Protein AF-A0AAW0J4Q7-F1 (afdb_monomer_lite)

Secondary structure (DSSP, 8-state):
--HHHHHHHHHHHHHHHHHHHHHHHHHHHHHHHHHHHHHHHHHHHHHHHHHHHHHHGGGS-HHHHHHHHHHHHHHHHHHHHHHHHHHHHHHHHHHHHHHHHHHHHHHHHHHHHHHHHHTT-

Organism: Quercus suber (NCBI:txid58331)

pLDDT: mean 78.7, std 5.75, range [57.31, 88.06]

Foldseek 3Di:
DDLVVVLVVLVVVLVVLVVVLVVLVVVLVVLVVVLVVLCVVLVVVLVVLVCCLVPVCPVPDPVVSVVSVVVSVVSVVVSVVVSVVSVVVSVVSVVVSVVSVVVSVVSVVVSVVSVVVVVVD

Radius of gyration: 26.44 Å; chains: 1; bounding box: 61×24×71 Å

Sequence (121 aa):
MDIGKELERLVKQKEEPSAVIEKIDTRLNNLQSSAFALANYYFVFQGVILTIICNGAKNLKPSDRWFLFTISILAVLLNLFALIKTGIKYIETKGTREIFWFRSSKVYGKIFMLVATRTRK

Structure (mmCIF, N/CA/C/O backbone):
data_AF-A0AAW0J4Q7-F1
#
_entry.id   AF-A0AAW0J4Q7-F1
#
loop_
_atom_site.group_PDB
_atom_site.id
_atom_site.type_symbol
_atom_site.label_atom_id
_atom_site.label_alt_id
_atom_site.label_comp_id
_atom_site.label_asym_id
_atom_site.label_entity_id
_atom_site.label_seq_id
_atom_site.pdbx_PDB_ins_code
_atom_site.Cartn_x
_atom_site.Cartn_y
_atom_site.Cartn_z
_atom_site.occupancy
_atom_site.B_iso_or_equiv
_atom_site.auth_seq_id
_atom_site.auth_comp_id
_atom_site.auth_asym_id
_atom_site.auth_atom_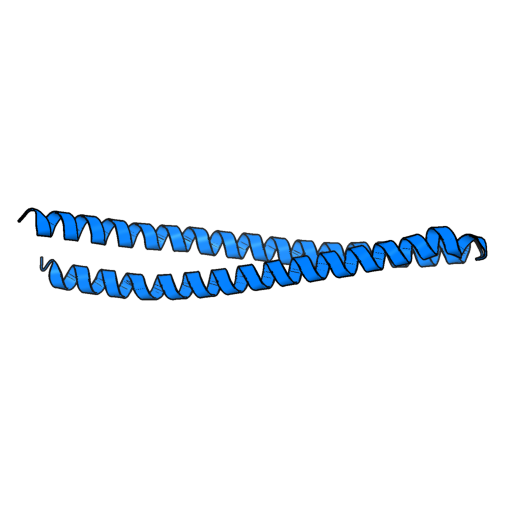id
_atom_site.pdbx_PDB_model_num
ATOM 1 N N . MET A 1 1 ? -35.370 0.235 34.006 1.00 60.81 1 MET A N 1
ATOM 2 C CA . MET A 1 1 ? -34.633 0.177 32.726 1.00 60.81 1 MET A CA 1
ATOM 3 C C . MET A 1 1 ? -34.570 -1.280 32.299 1.00 60.81 1 MET A C 1
ATOM 5 O O . MET A 1 1 ? -34.053 -2.086 33.063 1.00 60.81 1 MET A O 1
ATOM 9 N N . ASP A 1 2 ? -35.180 -1.627 31.166 1.00 84.00 2 ASP A N 1
ATOM 10 C CA . ASP A 1 2 ? -35.259 -3.015 30.695 1.00 84.00 2 ASP A CA 1
ATOM 11 C C . ASP A 1 2 ? -33.939 -3.414 30.019 1.00 84.00 2 ASP A C 1
ATOM 13 O O . ASP A 1 2 ? -33.617 -2.949 28.926 1.00 84.00 2 ASP A O 1
ATOM 17 N N . ILE A 1 3 ? -33.142 -4.225 30.716 1.00 80.69 3 ILE A N 1
ATOM 18 C CA . ILE A 1 3 ? -31.805 -4.651 30.270 1.00 80.69 3 ILE A CA 1
ATOM 19 C C . ILE A 1 3 ? -31.897 -5.468 28.967 1.00 80.69 3 ILE A C 1
ATOM 21 O O . ILE A 1 3 ? -30.974 -5.421 28.157 1.00 80.69 3 ILE A O 1
ATOM 25 N N . GLY A 1 4 ? -33.008 -6.179 28.740 1.00 81.94 4 GLY A N 1
ATOM 26 C CA . GLY A 1 4 ? -33.241 -6.974 27.532 1.00 81.94 4 GLY A CA 1
ATOM 27 C C . GLY A 1 4 ? -33.396 -6.109 26.282 1.00 81.94 4 GLY A C 1
ATOM 28 O O . GLY A 1 4 ? -32.667 -6.306 25.312 1.00 81.94 4 GLY A O 1
ATOM 29 N N . LYS A 1 5 ? -34.269 -5.096 26.334 1.00 85.62 5 LYS A N 1
ATOM 30 C CA . LYS A 1 5 ? -34.478 -4.144 25.229 1.00 85.62 5 LYS A CA 1
ATOM 31 C C . LYS A 1 5 ? -33.217 -3.352 24.884 1.00 85.62 5 LYS A C 1
ATOM 33 O O . LYS A 1 5 ? -32.978 -3.059 23.715 1.00 85.62 5 LYS A O 1
ATOM 38 N N . GLU A 1 6 ? -32.407 -2.996 25.880 1.00 85.12 6 GLU A N 1
ATOM 39 C CA . GLU A 1 6 ? -31.157 -2.267 25.639 1.00 85.12 6 GLU A CA 1
ATOM 40 C C . GLU A 1 6 ? -30.079 -3.163 25.009 1.00 85.12 6 GLU A C 1
ATOM 42 O O . GLU A 1 6 ? -29.362 -2.733 24.106 1.00 85.12 6 GLU A O 1
ATOM 47 N N . LEU A 1 7 ? -30.010 -4.436 25.410 1.00 84.75 7 LEU A N 1
ATOM 48 C CA . LEU A 1 7 ? -29.113 -5.419 24.803 1.00 84.75 7 LEU A CA 1
ATOM 49 C C . LEU A 1 7 ? -29.468 -5.679 23.330 1.00 84.75 7 LEU A C 1
ATOM 51 O O . LEU A 1 7 ? -28.577 -5.696 22.484 1.00 84.75 7 LEU A O 1
ATOM 55 N N . GLU A 1 8 ? -30.757 -5.815 23.012 1.00 85.19 8 GLU A N 1
ATOM 56 C CA . GLU A 1 8 ? -31.243 -6.034 21.644 1.00 85.19 8 GLU A CA 1
ATOM 57 C C . GLU A 1 8 ? -30.890 -4.860 20.713 1.00 85.19 8 GLU A C 1
ATOM 59 O O . GLU A 1 8 ? -30.397 -5.060 19.601 1.00 85.19 8 GLU A O 1
ATOM 64 N N . ARG A 1 9 ? -31.032 -3.617 21.198 1.00 85.56 9 ARG A N 1
ATOM 65 C CA . ARG A 1 9 ? -30.607 -2.412 20.465 1.00 85.56 9 ARG A CA 1
ATOM 66 C C . ARG A 1 9 ? -29.107 -2.389 20.194 1.00 85.56 9 ARG A C 1
ATOM 68 O O . ARG A 1 9 ? -28.702 -2.059 19.083 1.00 85.56 9 ARG A O 1
ATOM 75 N N . LEU A 1 10 ? -28.283 -2.730 21.187 1.00 83.00 10 LEU A N 1
ATOM 76 C CA . LEU A 1 10 ? -26.824 -2.723 21.048 1.00 83.00 10 LEU A CA 1
ATOM 77 C C . LEU A 1 10 ? -26.319 -3.839 20.123 1.00 83.00 10 LEU A C 1
ATOM 79 O O . LEU A 1 10 ? -25.361 -3.621 19.386 1.00 83.00 10 LEU A O 1
ATOM 83 N N . VAL A 1 11 ? -26.969 -5.008 20.121 1.00 81.88 11 VAL A N 1
ATOM 84 C CA . VAL A 1 11 ? -26.672 -6.101 19.177 1.00 81.88 11 VAL A CA 1
ATOM 85 C C . VAL A 1 11 ? -26.993 -5.675 17.745 1.00 81.88 11 VAL A C 1
ATOM 87 O O . VAL A 1 11 ? -26.157 -5.842 16.861 1.00 81.88 11 VAL A O 1
ATOM 90 N N . LYS A 1 12 ? -28.139 -5.024 17.526 1.00 82.88 12 LYS A N 1
ATOM 91 C CA . LYS A 1 12 ? -28.502 -4.481 16.210 1.00 82.88 12 LYS A CA 1
ATOM 92 C C . LYS A 1 12 ? -27.536 -3.377 15.758 1.00 82.88 12 LYS A C 1
ATOM 94 O O . LYS A 1 12 ? -27.084 -3.361 14.619 1.00 82.88 12 LYS A O 1
ATOM 99 N N . GLN A 1 13 ? -27.129 -2.511 16.688 1.00 79.94 13 GLN A N 1
ATOM 100 C CA . GLN A 1 13 ? -26.130 -1.461 16.459 1.00 79.94 13 GLN A CA 1
ATOM 101 C C . GLN A 1 13 ? -24.708 -2.009 16.229 1.00 79.94 13 GLN A C 1
ATOM 103 O O . GLN A 1 13 ? -23.844 -1.268 15.772 1.00 79.94 13 GLN A O 1
ATOM 108 N N . LYS A 1 14 ? -24.436 -3.279 16.554 1.00 77.19 14 LYS A N 1
ATOM 109 C CA . LYS A 1 14 ? -23.148 -3.959 16.330 1.00 77.19 14 LYS A CA 1
ATOM 110 C C . LYS A 1 14 ? -23.062 -4.590 14.931 1.00 77.19 14 LYS A C 1
ATOM 112 O O . LYS A 1 14 ? -21.973 -4.627 14.363 1.00 77.19 14 LYS A O 1
ATOM 117 N N . GLU A 1 15 ? -24.171 -5.056 14.361 1.00 75.44 15 GLU A N 1
ATOM 118 C CA . GLU A 1 15 ? -24.180 -5.698 13.033 1.00 75.44 15 GLU A CA 1
ATOM 119 C C . GLU A 1 15 ? -23.924 -4.717 11.881 1.00 75.44 15 GLU A C 1
ATOM 121 O O . GLU A 1 15 ? -23.149 -5.015 10.968 1.00 75.44 15 GLU A O 1
ATOM 126 N N . GLU A 1 16 ? -24.512 -3.520 11.949 1.00 73.69 16 GLU A N 1
ATOM 127 C CA . GLU A 1 16 ? -24.276 -2.452 10.969 1.00 73.69 16 GLU A CA 1
ATOM 128 C C . GLU A 1 16 ? -22.781 -2.121 10.819 1.00 73.69 16 GLU A C 1
ATOM 130 O O . GLU A 1 16 ? -22.274 -2.103 9.693 1.00 73.69 16 GLU A O 1
ATOM 135 N N . PRO A 1 17 ? -22.024 -1.911 11.914 1.00 70.94 17 PRO A N 1
ATOM 136 C CA . PRO A 1 17 ? -20.616 -1.639 11.797 1.00 70.94 17 PRO A CA 1
ATOM 137 C C . PRO A 1 17 ? -19.758 -2.847 11.392 1.00 70.94 17 PRO A C 1
ATOM 139 O O . PRO A 1 17 ? -18.817 -2.681 10.612 1.00 70.94 17 PRO A O 1
ATOM 142 N N . SER A 1 18 ? -20.058 -4.074 11.819 1.00 74.50 18 SER A N 1
ATOM 143 C CA . SER A 1 18 ? -19.241 -5.219 11.383 1.00 74.50 18 SER A CA 1
ATOM 144 C C . SER A 1 18 ? -19.231 -5.387 9.859 1.00 74.50 18 SER A C 1
ATOM 146 O O . SER A 1 18 ? -18.165 -5.578 9.276 1.00 74.50 18 SER A O 1
ATOM 148 N N . ALA A 1 19 ? -20.382 -5.202 9.205 1.00 79.19 19 ALA A N 1
ATOM 149 C CA . ALA A 1 19 ? -20.492 -5.303 7.749 1.00 79.19 19 ALA A CA 1
ATOM 150 C C . ALA A 1 19 ? -19.744 -4.175 7.009 1.00 79.19 19 ALA A C 1
ATOM 152 O O . ALA A 1 19 ? -19.234 -4.362 5.902 1.00 79.19 19 ALA A O 1
ATOM 153 N N . VAL A 1 20 ? -19.662 -2.984 7.608 1.00 77.69 20 VAL A N 1
ATOM 154 C CA . VAL A 1 20 ? -18.914 -1.851 7.041 1.00 77.69 20 VAL A CA 1
ATOM 155 C C . VAL A 1 20 ? -17.405 -2.080 7.152 1.00 77.69 20 VAL A C 1
ATOM 157 O O . VAL A 1 20 ? -16.691 -1.820 6.184 1.00 77.69 20 VAL A O 1
ATOM 160 N N . ILE A 1 21 ? -16.918 -2.612 8.279 1.00 76.69 21 ILE A N 1
ATOM 161 C CA . ILE A 1 21 ? -15.493 -2.943 8.463 1.00 76.69 21 ILE A CA 1
ATOM 162 C C . ILE A 1 21 ? -15.054 -3.998 7.449 1.00 76.69 21 ILE A C 1
ATOM 164 O O . ILE A 1 21 ? -14.029 -3.817 6.800 1.00 76.69 21 ILE A O 1
ATOM 168 N N . GLU A 1 22 ? -15.847 -5.052 7.257 1.00 81.69 22 GLU A N 1
ATOM 169 C CA . GLU A 1 22 ? -15.546 -6.121 6.299 1.00 81.69 22 GLU A CA 1
ATOM 170 C C . GLU A 1 22 ? -15.449 -5.598 4.854 1.00 81.69 22 GLU A C 1
ATOM 172 O O . GLU A 1 22 ? -14.519 -5.931 4.111 1.00 81.69 22 GLU A O 1
ATOM 177 N N . LYS A 1 23 ? -16.355 -4.691 4.461 1.00 79.94 23 LYS A N 1
ATOM 178 C CA . LYS A 1 23 ? -16.286 -4.008 3.158 1.00 79.94 23 LYS A CA 1
ATOM 179 C C . LYS A 1 23 ? -15.048 -3.121 3.028 1.00 79.94 23 LYS A C 1
ATOM 181 O O . LYS A 1 23 ? -14.467 -3.053 1.944 1.00 79.94 23 LYS A O 1
ATOM 186 N N . ILE A 1 24 ? -14.654 -2.425 4.096 1.00 76.25 24 ILE A N 1
ATOM 187 C CA . ILE A 1 24 ? -13.448 -1.587 4.108 1.00 76.25 24 ILE A CA 1
ATOM 188 C C . ILE A 1 24 ? -12.188 -2.457 4.008 1.00 76.25 24 ILE A C 1
ATOM 190 O O . ILE A 1 24 ? -11.319 -2.137 3.202 1.00 76.25 24 ILE A O 1
ATOM 194 N N . ASP A 1 25 ? -12.115 -3.577 4.731 1.00 78.75 25 ASP A N 1
ATOM 195 C CA . ASP A 1 25 ? -10.983 -4.514 4.675 1.00 78.75 25 ASP A CA 1
ATOM 196 C C . ASP A 1 25 ? -10.851 -5.171 3.301 1.00 78.75 25 ASP A C 1
ATOM 198 O O . ASP A 1 25 ? -9.757 -5.221 2.739 1.00 78.75 25 ASP A O 1
ATOM 202 N N . THR A 1 26 ? -11.968 -5.572 2.691 1.00 85.06 26 THR A N 1
ATOM 203 C CA . THR A 1 26 ? -11.971 -6.094 1.316 1.00 85.06 26 THR A CA 1
ATOM 204 C C . THR A 1 26 ? -11.445 -5.050 0.326 1.00 85.06 26 THR A C 1
ATOM 206 O O . THR A 1 26 ? -10.624 -5.354 -0.540 1.00 85.06 26 THR A O 1
ATOM 209 N N . ARG A 1 27 ? -11.874 -3.787 0.464 1.00 78.81 27 ARG A N 1
ATOM 210 C CA . ARG A 1 27 ? -11.383 -2.684 -0.375 1.00 78.81 27 ARG A CA 1
ATOM 211 C C . ARG A 1 27 ? -9.900 -2.408 -0.143 1.00 78.81 27 ARG A C 1
ATOM 213 O O . ARG A 1 27 ? -9.184 -2.219 -1.120 1.00 78.81 27 ARG A O 1
ATOM 220 N N . LEU A 1 28 ? -9.438 -2.406 1.106 1.00 79.38 28 LEU A N 1
ATOM 221 C CA . LEU A 1 28 ? -8.028 -2.209 1.451 1.00 79.38 28 LEU A CA 1
ATOM 222 C C . LEU A 1 28 ? -7.151 -3.317 0.870 1.00 79.38 28 LEU A C 1
ATOM 224 O O . LEU A 1 28 ? -6.156 -3.000 0.226 1.00 79.38 28 LEU A O 1
ATOM 228 N N . ASN A 1 29 ? -7.552 -4.582 1.013 1.00 81.56 29 ASN A N 1
ATOM 229 C CA . ASN A 1 29 ? -6.831 -5.718 0.438 1.00 81.56 29 ASN A CA 1
ATOM 230 C C . ASN A 1 29 ? -6.773 -5.641 -1.090 1.00 81.56 29 ASN A C 1
ATOM 232 O O . ASN A 1 29 ? -5.709 -5.841 -1.673 1.00 81.56 29 ASN A O 1
ATOM 236 N N . ASN A 1 30 ? -7.878 -5.282 -1.747 1.00 81.81 30 ASN A N 1
ATOM 237 C CA . ASN A 1 30 ? -7.898 -5.116 -3.200 1.00 81.81 30 ASN A CA 1
ATOM 238 C C . ASN A 1 30 ? -7.013 -3.952 -3.659 1.00 81.81 30 ASN A C 1
ATOM 240 O O . ASN A 1 30 ? -6.281 -4.093 -4.639 1.00 81.81 30 ASN A O 1
ATOM 244 N N . LEU A 1 31 ? -7.043 -2.815 -2.953 1.00 77.38 31 LEU 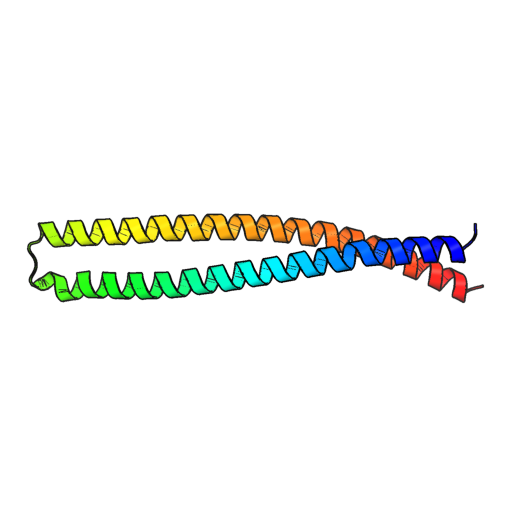A N 1
ATOM 245 C CA . LEU A 1 31 ? -6.171 -1.674 -3.242 1.00 77.38 31 LEU A CA 1
ATOM 246 C C . LEU A 1 31 ? -4.700 -2.034 -3.029 1.00 77.38 31 LEU A C 1
ATOM 248 O O . LEU A 1 31 ? -3.870 -1.684 -3.859 1.00 77.38 31 LEU A O 1
ATOM 252 N N . GLN A 1 32 ? -4.384 -2.747 -1.950 1.00 77.81 32 GLN A N 1
ATOM 253 C CA . GLN A 1 32 ? -3.028 -3.172 -1.629 1.00 77.81 32 GLN A CA 1
ATOM 254 C C . GLN A 1 32 ? -2.501 -4.178 -2.658 1.00 77.81 32 GLN A C 1
ATOM 256 O O . GLN A 1 32 ? -1.407 -3.994 -3.183 1.00 77.81 32 GLN A O 1
ATOM 261 N N . SER A 1 33 ? -3.289 -5.199 -3.000 1.00 78.94 33 SER A N 1
ATOM 262 C CA . SER A 1 33 ? -2.942 -6.182 -4.031 1.00 78.94 33 SER A CA 1
ATOM 263 C C . SER A 1 33 ? -2.752 -5.518 -5.396 1.00 78.94 33 SER A C 1
ATOM 265 O O . SER A 1 33 ? -1.738 -5.745 -6.055 1.00 78.94 33 SER A O 1
ATOM 267 N N . SER A 1 34 ? -3.662 -4.616 -5.779 1.00 76.50 34 SER A N 1
ATOM 268 C CA . SER A 1 34 ? -3.548 -3.8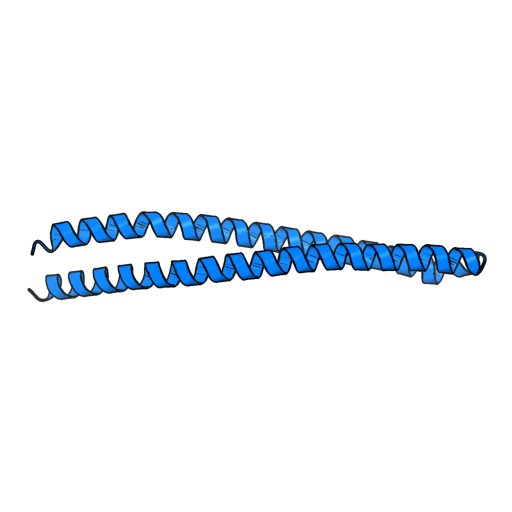55 -7.028 1.00 76.50 34 SER A CA 1
ATOM 269 C C . SER A 1 34 ? -2.312 -2.959 -7.029 1.00 76.50 34 SER A C 1
ATOM 271 O O . SER A 1 34 ? -1.595 -2.920 -8.021 1.00 76.50 34 SER A O 1
ATOM 273 N N . ALA A 1 35 ? -2.018 -2.276 -5.919 1.00 75.56 35 ALA A N 1
ATOM 274 C CA . ALA A 1 35 ? -0.832 -1.436 -5.785 1.00 75.56 35 ALA A CA 1
ATOM 275 C C . ALA A 1 35 ? 0.463 -2.252 -5.873 1.00 75.56 35 ALA A C 1
ATOM 277 O O . ALA A 1 35 ? 1.396 -1.829 -6.549 1.00 75.56 35 ALA A O 1
ATOM 278 N N . PHE A 1 36 ? 0.518 -3.429 -5.242 1.00 76.38 36 PHE A N 1
ATOM 279 C CA . PHE A 1 36 ? 1.671 -4.326 -5.329 1.00 76.38 36 PHE A CA 1
ATOM 280 C C . PHE A 1 36 ? 1.851 -4.907 -6.729 1.00 76.38 36 PHE A C 1
ATOM 282 O O . PHE A 1 36 ? 2.974 -4.952 -7.222 1.00 76.38 36 PHE A O 1
ATOM 289 N N . ALA A 1 37 ? 0.767 -5.311 -7.393 1.00 78.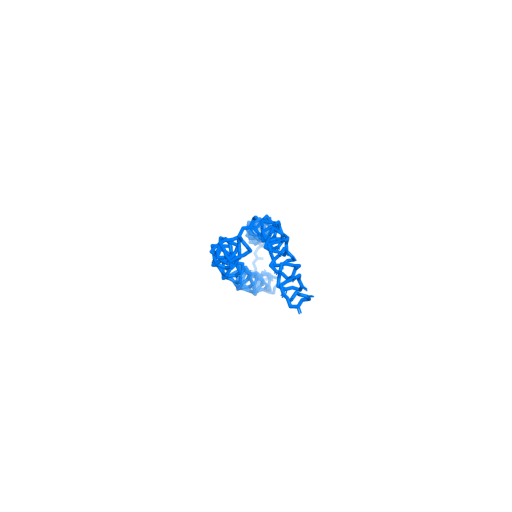62 37 ALA A N 1
ATOM 290 C CA . ALA A 1 37 ? 0.821 -5.777 -8.774 1.00 78.62 37 ALA A CA 1
ATOM 291 C C . ALA A 1 37 ? 1.321 -4.667 -9.710 1.00 78.62 37 ALA A C 1
ATOM 293 O O . ALA A 1 37 ? 2.215 -4.899 -10.521 1.00 78.62 37 ALA A O 1
ATOM 294 N N . LEU A 1 38 ? 0.800 -3.448 -9.541 1.00 74.06 38 LEU A N 1
ATOM 295 C CA . LEU A 1 38 ? 1.202 -2.272 -10.306 1.00 74.06 38 LEU A CA 1
ATOM 296 C C . LEU A 1 38 ? 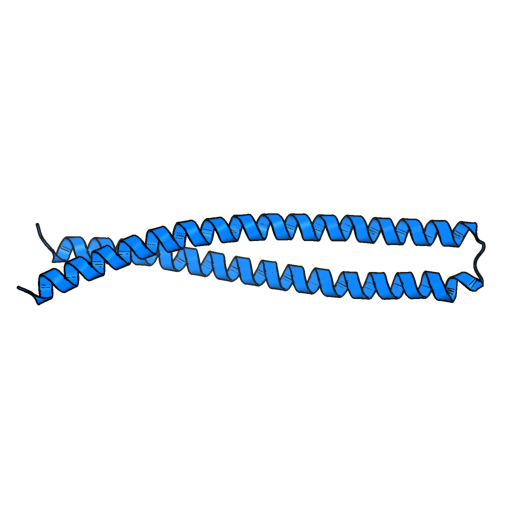2.682 -1.940 -10.074 1.00 74.06 38 LEU A C 1
ATOM 298 O O . LEU A 1 38 ? 3.431 -1.754 -11.030 1.00 74.06 38 LEU A O 1
ATOM 302 N N . ALA A 1 39 ? 3.120 -1.928 -8.813 1.00 75.12 39 ALA A N 1
ATOM 303 C CA . ALA A 1 39 ? 4.508 -1.682 -8.445 1.00 75.12 39 ALA A CA 1
ATOM 304 C C . ALA A 1 39 ? 5.444 -2.743 -9.036 1.00 75.12 39 ALA A C 1
ATOM 306 O O . ALA A 1 39 ? 6.439 -2.387 -9.658 1.00 75.12 39 ALA A O 1
ATOM 307 N N . ASN A 1 40 ? 5.106 -4.027 -8.906 1.00 76.75 40 ASN A N 1
ATOM 308 C CA . ASN A 1 40 ? 5.924 -5.120 -9.428 1.00 76.75 40 ASN A CA 1
ATOM 309 C C . ASN A 1 40 ? 6.014 -5.083 -10.955 1.00 76.75 40 ASN A C 1
ATOM 311 O O . ASN A 1 40 ? 7.110 -5.181 -11.503 1.00 76.75 40 ASN A O 1
ATOM 315 N N . TYR A 1 41 ? 4.887 -4.897 -11.647 1.00 73.50 41 TYR A N 1
ATOM 316 C CA . TYR A 1 41 ? 4.867 -4.844 -13.107 1.00 73.50 41 TYR A CA 1
ATOM 317 C C . TYR A 1 41 ? 5.687 -3.654 -13.612 1.00 73.50 41 TYR A C 1
ATOM 319 O O . TYR A 1 41 ? 6.595 -3.828 -14.422 1.00 73.50 41 TYR A O 1
ATOM 327 N N . TYR A 1 42 ? 5.458 -2.450 -13.081 1.00 74.94 42 TYR A N 1
ATOM 328 C CA . TYR A 1 42 ? 6.205 -1.280 -13.536 1.00 74.94 42 TYR A CA 1
ATOM 329 C C . TYR A 1 42 ? 7.673 -1.302 -13.139 1.00 74.94 42 TYR A C 1
ATOM 331 O O . TYR A 1 42 ? 8.492 -0.868 -13.942 1.00 74.94 42 TYR A O 1
ATOM 339 N N . PHE A 1 43 ? 8.027 -1.823 -11.963 1.00 76.94 43 PHE A N 1
ATOM 340 C CA . PHE A 1 43 ? 9.423 -1.954 -11.549 1.00 76.94 43 PHE A CA 1
ATOM 341 C C . PHE A 1 43 ? 10.195 -2.889 -12.486 1.00 76.94 43 PHE A C 1
ATOM 343 O O . PHE A 1 43 ? 11.278 -2.538 -12.953 1.00 76.94 43 PHE A O 1
ATOM 350 N N . VAL A 1 44 ? 9.607 -4.039 -12.833 1.00 78.12 44 VAL A N 1
ATOM 351 C CA . VAL A 1 44 ? 10.211 -4.992 -13.773 1.00 78.12 44 VAL A CA 1
ATOM 352 C C . VAL A 1 44 ? 10.316 -4.384 -15.173 1.00 78.12 44 VAL A C 1
ATOM 354 O O . VAL A 1 44 ? 11.396 -4.403 -15.761 1.00 78.12 44 VAL A O 1
ATOM 357 N N . PHE A 1 45 ? 9.242 -3.785 -15.698 1.00 77.94 45 PHE A N 1
ATOM 358 C CA . PHE A 1 45 ? 9.258 -3.184 -17.037 1.00 77.94 45 PHE A CA 1
ATOM 359 C C . PHE A 1 45 ? 10.236 -2.011 -17.147 1.00 77.94 45 PHE A C 1
ATOM 361 O O . PHE A 1 45 ? 10.989 -1.934 -18.116 1.00 77.94 45 PHE A O 1
ATOM 368 N N . GLN A 1 46 ? 10.285 -1.128 -16.147 1.00 78.81 46 GLN A N 1
ATOM 369 C CA . GLN A 1 46 ? 11.261 -0.037 -16.105 1.00 78.81 46 GLN A CA 1
ATOM 370 C C . GLN A 1 46 ? 12.695 -0.551 -15.991 1.00 78.81 46 GLN A C 1
ATOM 372 O O . GLN A 1 46 ? 13.568 -0.048 -16.690 1.00 78.81 46 GLN A O 1
ATOM 377 N N . GLY A 1 47 ? 12.942 -1.582 -15.179 1.00 78.44 47 GLY A N 1
ATOM 378 C CA . GLY A 1 47 ? 14.260 -2.208 -15.060 1.00 78.44 47 GLY A CA 1
ATOM 379 C C . GLY A 1 47 ? 14.747 -2.825 -16.374 1.00 78.44 47 GLY A C 1
ATOM 380 O O . GLY A 1 47 ? 15.907 -2.645 -16.753 1.00 78.44 47 GLY A O 1
ATOM 381 N N . VAL A 1 48 ? 13.860 -3.501 -17.109 1.00 79.31 48 VAL A N 1
ATOM 382 C CA . VAL A 1 48 ? 14.168 -4.078 -18.427 1.00 79.31 48 VAL A CA 1
ATOM 383 C C . VAL A 1 48 ? 14.447 -2.982 -19.456 1.00 79.31 48 VAL A C 1
ATOM 385 O O . VAL A 1 48 ? 15.474 -3.037 -20.129 1.00 79.31 48 VAL A O 1
ATOM 388 N N . ILE A 1 49 ? 13.594 -1.957 -19.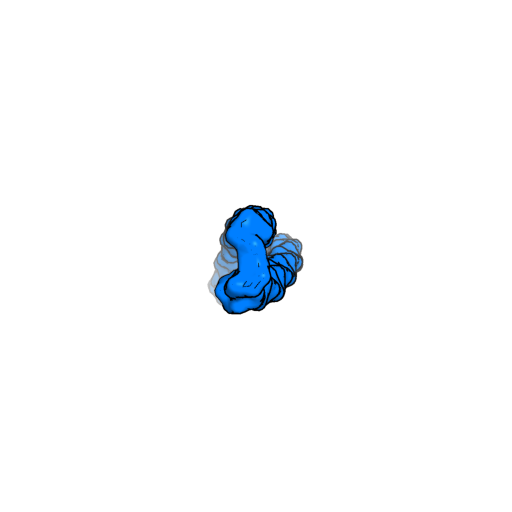544 1.00 78.12 49 ILE A N 1
ATOM 389 C CA . ILE A 1 49 ? 13.788 -0.826 -20.466 1.00 78.12 49 ILE A CA 1
ATOM 390 C C . ILE A 1 49 ? 15.105 -0.107 -20.157 1.00 78.12 49 ILE A C 1
ATOM 392 O O . ILE A 1 49 ? 15.901 0.126 -21.063 1.00 78.12 49 ILE A O 1
ATOM 396 N N . LEU A 1 50 ? 15.386 0.169 -18.883 1.00 78.06 50 LEU A N 1
ATOM 397 C CA . LEU A 1 50 ? 16.631 0.798 -18.453 1.00 78.06 50 LEU A CA 1
ATOM 398 C C . LEU A 1 50 ? 17.850 -0.062 -18.800 1.00 78.06 50 LEU A C 1
ATOM 400 O O . LEU A 1 50 ? 18.853 0.462 -19.273 1.00 78.06 50 LEU A O 1
ATOM 404 N N . THR A 1 51 ? 17.763 -1.382 -18.626 1.00 77.06 51 THR A N 1
ATOM 405 C CA . THR A 1 51 ? 18.843 -2.313 -18.988 1.00 77.06 51 THR A CA 1
ATOM 406 C C . THR A 1 51 ? 19.082 -2.327 -20.496 1.00 77.06 51 THR A C 1
ATOM 408 O O . THR A 1 51 ? 20.232 -2.313 -20.934 1.00 77.06 51 THR A O 1
ATOM 411 N N . ILE A 1 52 ? 18.018 -2.301 -21.303 1.00 77.56 52 ILE A N 1
ATOM 412 C CA . ILE A 1 52 ? 18.105 -2.209 -22.766 1.00 77.56 52 ILE A CA 1
ATOM 413 C C . ILE A 1 52 ? 18.712 -0.866 -23.183 1.00 77.56 52 ILE A C 1
ATOM 415 O O . ILE A 1 52 ? 19.574 -0.840 -24.059 1.00 77.56 52 ILE A O 1
ATOM 419 N N . ILE A 1 53 ? 18.339 0.241 -22.537 1.00 74.19 53 ILE A N 1
ATOM 420 C CA . ILE A 1 53 ? 18.947 1.553 -22.791 1.00 74.19 53 ILE A CA 1
ATOM 421 C C . ILE A 1 53 ? 20.430 1.532 -22.388 1.00 74.19 53 ILE A C 1
ATOM 423 O O . ILE A 1 53 ? 21.279 1.932 -23.171 1.00 74.19 53 ILE A O 1
ATOM 427 N N . CYS A 1 54 ? 20.795 1.009 -21.221 1.00 71.56 54 CYS A N 1
ATOM 428 C CA . CYS A 1 54 ? 22.189 0.983 -20.770 1.00 71.56 54 CYS A CA 1
ATOM 429 C C . CYS A 1 54 ? 23.086 0.054 -21.613 1.00 71.56 54 CYS A C 1
ATOM 431 O O . CYS A 1 54 ? 24.229 0.410 -21.913 1.00 71.56 54 CYS A O 1
ATOM 433 N N . ASN A 1 55 ? 22.589 -1.121 -22.018 1.00 72.62 55 ASN A N 1
ATOM 434 C CA . ASN A 1 55 ? 23.377 -2.123 -22.748 1.00 72.62 55 ASN A CA 1
ATOM 435 C C . ASN A 1 55 ? 23.246 -2.017 -24.271 1.00 72.62 55 ASN A C 1
ATOM 437 O O . ASN A 1 55 ? 24.251 -2.081 -24.978 1.00 72.62 55 ASN A O 1
ATOM 441 N N . GLY A 1 56 ? 22.027 -1.848 -24.783 1.00 66.19 56 GLY A N 1
ATOM 442 C CA . GLY A 1 56 ? 21.723 -1.792 -26.214 1.00 66.19 56 GLY A CA 1
ATOM 443 C C . GLY A 1 56 ? 22.040 -0.442 -26.845 1.00 66.19 56 GLY A C 1
ATOM 444 O O . GLY A 1 56 ? 22.390 -0.377 -28.025 1.00 66.19 56 GLY A O 1
ATOM 445 N N . ALA A 1 57 ? 22.025 0.642 -26.065 1.00 61.09 57 ALA A N 1
ATOM 446 C CA . ALA A 1 57 ? 22.306 1.945 -26.634 1.00 61.09 57 ALA A CA 1
ATOM 447 C C . ALA A 1 57 ? 23.757 2.116 -27.073 1.00 61.09 57 ALA A C 1
ATOM 449 O O . ALA A 1 57 ? 24.000 3.037 -27.835 1.00 61.09 57 ALA A O 1
ATOM 450 N N . LYS A 1 58 ? 24.698 1.228 -26.711 1.00 63.19 58 LYS A N 1
ATOM 451 C CA . LYS A 1 58 ? 26.108 1.278 -27.151 1.00 63.19 58 LYS A CA 1
ATOM 452 C C . LYS A 1 58 ? 26.291 1.483 -28.668 1.00 63.19 58 LYS A C 1
ATOM 454 O O . LYS A 1 58 ? 27.264 2.128 -29.047 1.00 63.19 58 LYS A O 1
ATOM 459 N N . ASN A 1 59 ? 25.322 1.060 -29.488 1.00 65.81 59 ASN A N 1
ATOM 460 C CA . ASN A 1 59 ? 25.298 1.236 -30.949 1.00 65.81 59 ASN A CA 1
ATOM 461 C C . ASN A 1 59 ? 24.423 2.407 -31.463 1.00 65.81 59 ASN A C 1
ATOM 463 O O . ASN A 1 59 ? 24.410 2.681 -32.659 1.00 65.81 59 ASN A O 1
ATOM 467 N N . LEU A 1 60 ? 23.693 3.108 -30.590 1.00 62.72 60 LEU A N 1
ATOM 468 C CA . LEU A 1 60 ? 22.859 4.274 -30.913 1.00 62.72 60 LEU A CA 1
ATOM 469 C C . LEU A 1 60 ? 23.639 5.586 -30.759 1.00 62.72 60 LEU A C 1
ATOM 471 O O . LEU A 1 60 ? 24.493 5.707 -29.867 1.00 62.72 60 LEU A O 1
ATOM 475 N N . LYS A 1 61 ? 23.294 6.583 -31.590 1.00 71.69 61 LYS A N 1
ATOM 476 C CA . LYS A 1 61 ? 23.832 7.948 -31.497 1.00 71.69 61 LYS A CA 1
ATOM 477 C C . LYS A 1 61 ? 23.582 8.519 -30.093 1.00 71.69 61 LYS A C 1
ATOM 479 O O . LYS A 1 61 ? 22.521 8.271 -29.519 1.00 71.69 61 LYS A O 1
ATOM 484 N N . PRO A 1 62 ? 24.517 9.311 -29.534 1.00 68.44 62 PRO A N 1
ATOM 485 C CA . PRO A 1 62 ? 24.392 9.857 -28.183 1.00 68.44 62 PRO A CA 1
ATOM 486 C C . PRO A 1 62 ? 23.081 10.621 -27.935 1.00 68.44 62 PRO A C 1
ATOM 488 O O . PRO A 1 62 ? 22.523 10.498 -26.848 1.00 68.44 62 PRO A O 1
ATOM 491 N N . SER A 1 63 ? 22.559 11.349 -28.933 1.00 70.62 63 SER A N 1
ATOM 492 C CA . SER A 1 63 ? 21.287 12.089 -28.834 1.00 70.62 63 SER A CA 1
ATOM 493 C C . SER A 1 63 ? 20.093 11.182 -28.541 1.00 70.62 63 SER A C 1
ATOM 495 O O . SER A 1 63 ? 19.264 11.497 -27.689 1.00 70.62 63 SER A O 1
ATOM 497 N N . ASP A 1 64 ? 20.035 10.029 -29.203 1.00 71.44 64 ASP A N 1
ATOM 498 C CA . ASP A 1 64 ? 18.886 9.125 -29.140 1.00 71.44 64 ASP A CA 1
ATOM 499 C C . ASP A 1 64 ? 18.868 8.370 -27.804 1.00 71.44 64 ASP A C 1
ATOM 501 O O . ASP A 1 64 ? 17.805 8.034 -27.283 1.00 71.44 64 ASP A O 1
ATOM 505 N N . ARG A 1 65 ? 20.043 8.181 -27.180 1.00 71.44 65 ARG A N 1
ATOM 506 C CA . ARG A 1 65 ? 20.146 7.617 -25.823 1.00 71.44 65 ARG A CA 1
ATOM 507 C C . ARG A 1 65 ? 19.518 8.527 -24.782 1.00 71.44 65 ARG A C 1
ATOM 509 O O . ARG A 1 65 ? 18.758 8.055 -23.942 1.00 71.44 65 ARG A O 1
ATOM 516 N N . TRP A 1 66 ? 19.845 9.819 -24.835 1.00 75.75 66 TRP A N 1
ATOM 517 C CA . TRP A 1 66 ? 19.313 10.807 -23.898 1.00 75.75 66 TRP A CA 1
ATOM 518 C C . TRP A 1 66 ? 17.798 10.939 -24.038 1.00 75.75 66 TRP A C 1
ATOM 520 O O . TRP A 1 66 ? 17.109 11.035 -23.028 1.00 75.75 66 TRP A O 1
ATOM 530 N N . PHE A 1 67 ? 17.274 10.855 -25.262 1.00 77.44 67 PHE A N 1
ATOM 531 C CA . PHE A 1 67 ? 15.834 10.857 -25.518 1.00 77.44 67 PHE A CA 1
ATOM 532 C C . PHE A 1 67 ? 15.114 9.631 -24.929 1.00 77.44 67 PHE A C 1
ATOM 534 O O . PHE A 1 67 ? 14.095 9.766 -24.255 1.00 77.44 67 PHE A O 1
ATOM 541 N N . LEU A 1 68 ? 15.655 8.423 -25.118 1.00 77.56 68 LEU A N 1
ATOM 542 C CA . LEU A 1 68 ? 15.072 7.212 -24.524 1.00 77.56 68 LEU A CA 1
ATOM 543 C C . LEU A 1 68 ? 15.157 7.228 -22.992 1.00 77.56 68 LEU A C 1
ATOM 545 O O . LEU A 1 68 ? 14.226 6.805 -22.305 1.00 77.56 68 LEU A O 1
ATOM 549 N N . PHE A 1 69 ? 16.253 7.757 -22.452 1.00 78.31 69 PHE A N 1
ATOM 550 C CA . PHE A 1 69 ? 16.459 7.882 -21.016 1.00 78.31 69 PHE A CA 1
ATOM 551 C C . PHE A 1 69 ? 15.461 8.847 -20.363 1.00 78.31 69 PHE A C 1
ATOM 553 O O . PHE A 1 69 ? 14.871 8.515 -19.332 1.00 78.31 69 PHE A O 1
ATOM 560 N N . THR A 1 70 ? 15.207 10.010 -20.971 1.00 81.19 70 THR A N 1
ATOM 561 C CA . THR A 1 70 ? 14.235 10.980 -20.442 1.00 81.19 70 THR A CA 1
ATOM 562 C C . THR A 1 70 ? 12.809 10.439 -20.482 1.00 81.19 70 THR A C 1
ATOM 564 O O . THR A 1 70 ? 12.079 10.611 -19.506 1.00 81.19 70 THR A O 1
ATOM 567 N N . ILE A 1 71 ? 12.422 9.718 -21.541 1.00 81.38 71 ILE A N 1
ATOM 568 C CA . ILE A 1 71 ? 11.118 9.037 -21.609 1.00 81.38 71 ILE A CA 1
ATOM 569 C C . ILE A 1 71 ? 11.002 7.960 -20.522 1.00 81.38 71 ILE A C 1
ATOM 571 O O . ILE A 1 71 ? 9.964 7.870 -19.861 1.00 81.38 71 ILE A O 1
ATOM 575 N N . SER A 1 72 ? 12.063 7.179 -20.284 1.00 79.56 72 SER A N 1
ATOM 576 C CA . SER A 1 72 ? 12.080 6.172 -19.214 1.00 79.56 72 SER A CA 1
ATOM 577 C C . SER A 1 72 ? 11.866 6.820 -17.845 1.00 79.56 72 SER A C 1
ATOM 579 O O . SER A 1 72 ? 10.979 6.391 -17.110 1.00 79.56 72 SER A O 1
ATOM 581 N N . ILE A 1 73 ? 12.601 7.894 -17.528 1.00 80.62 73 ILE A N 1
ATOM 582 C CA . ILE A 1 73 ? 12.447 8.646 -16.271 1.00 80.62 73 ILE A CA 1
ATOM 583 C C . ILE A 1 73 ? 11.041 9.231 -16.138 1.00 80.62 73 ILE A C 1
ATOM 585 O O . ILE A 1 73 ? 10.437 9.136 -15.069 1.00 80.62 73 ILE A O 1
ATOM 589 N N . LEU A 1 74 ? 10.494 9.807 -17.210 1.00 83.81 74 LEU A N 1
ATOM 590 C CA . LEU A 1 74 ? 9.149 10.375 -17.192 1.00 83.81 74 LEU A CA 1
ATOM 591 C C . LEU A 1 74 ? 8.102 9.304 -16.859 1.00 83.81 74 LEU A C 1
ATOM 593 O O . LEU A 1 74 ? 7.215 9.533 -16.038 1.00 83.81 74 LEU A O 1
ATOM 597 N N . ALA A 1 75 ? 8.245 8.106 -17.427 1.00 81.94 75 ALA A N 1
ATOM 598 C CA . ALA A 1 75 ? 7.385 6.978 -17.103 1.00 81.94 75 ALA A CA 1
ATOM 599 C C . ALA A 1 75 ? 7.558 6.501 -15.644 1.00 81.94 75 ALA A C 1
ATOM 601 O O . ALA A 1 75 ? 6.558 6.176 -15.006 1.00 81.94 75 ALA A O 1
ATOM 602 N N . VAL A 1 76 ? 8.770 6.512 -15.066 1.00 81.06 76 VAL A N 1
ATOM 603 C CA . VAL A 1 76 ? 8.958 6.246 -13.620 1.00 81.06 76 VAL A CA 1
ATOM 604 C C . VAL A 1 76 ? 8.203 7.270 -12.781 1.00 81.06 76 VAL A C 1
ATOM 606 O O . VAL A 1 76 ? 7.477 6.887 -11.868 1.00 81.06 76 VAL A O 1
ATOM 609 N N . LEU A 1 77 ? 8.344 8.560 -13.095 1.00 81.00 77 LEU A N 1
ATOM 610 C CA . LEU A 1 77 ? 7.710 9.637 -12.337 1.00 81.00 77 LEU A CA 1
ATOM 611 C C . LEU A 1 77 ? 6.184 9.518 -12.355 1.00 81.00 77 LEU A C 1
ATOM 613 O O . LEU A 1 77 ? 5.559 9.581 -11.299 1.00 81.00 77 LEU A O 1
ATOM 617 N N . LEU A 1 78 ? 5.578 9.283 -13.522 1.00 82.00 78 LEU A N 1
ATOM 618 C CA . LEU A 1 78 ? 4.127 9.102 -13.640 1.00 82.00 78 LEU A CA 1
ATOM 619 C C . LEU A 1 78 ? 3.627 7.897 -12.829 1.00 82.00 78 LEU A C 1
ATOM 621 O O . LEU A 1 78 ? 2.624 8.000 -12.118 1.00 82.00 78 LEU A O 1
ATOM 625 N N . ASN A 1 79 ? 4.354 6.779 -12.875 1.00 79.50 79 ASN A N 1
ATOM 626 C CA . ASN A 1 79 ? 4.018 5.586 -12.097 1.00 79.50 79 ASN A CA 1
ATOM 627 C C . ASN A 1 79 ? 4.202 5.807 -10.590 1.00 79.50 79 ASN A C 1
ATOM 629 O O . ASN A 1 79 ? 3.371 5.369 -9.794 1.00 79.50 79 ASN A O 1
ATOM 633 N N . LEU A 1 80 ? 5.238 6.544 -10.188 1.00 78.62 80 LEU A N 1
ATOM 634 C CA . LEU A 1 80 ? 5.465 6.921 -8.797 1.00 78.62 80 LEU A CA 1
ATOM 635 C C . LEU A 1 80 ? 4.337 7.823 -8.278 1.00 78.62 80 LEU A C 1
ATOM 637 O O . LEU A 1 80 ? 3.837 7.604 -7.178 1.00 78.62 80 LEU A O 1
ATOM 641 N N . PHE A 1 81 ? 3.863 8.775 -9.084 1.00 82.25 81 PHE A N 1
ATOM 642 C CA . PHE A 1 81 ? 2.693 9.592 -8.752 1.00 82.25 81 PHE A CA 1
ATOM 643 C C . PHE A 1 81 ? 1.421 8.751 -8.570 1.00 82.25 81 PHE A C 1
ATOM 645 O O . PHE A 1 81 ? 0.657 8.990 -7.631 1.00 82.25 81 PHE A O 1
ATOM 652 N N . ALA A 1 82 ? 1.191 7.757 -9.433 1.00 79.56 82 ALA A N 1
ATOM 653 C CA . ALA A 1 82 ? 0.062 6.835 -9.296 1.00 79.56 82 ALA A CA 1
ATOM 654 C C . ALA A 1 82 ? 0.160 5.993 -8.011 1.00 79.56 82 ALA A C 1
ATOM 656 O O . ALA A 1 82 ? -0.838 5.814 -7.302 1.00 79.56 82 ALA A O 1
ATOM 657 N N . LEU A 1 83 ? 1.369 5.539 -7.669 1.00 78.94 83 LEU A N 1
ATOM 658 C CA . LEU A 1 83 ? 1.638 4.796 -6.442 1.00 78.94 83 LEU A CA 1
ATOM 659 C C . LEU A 1 83 ? 1.406 5.662 -5.196 1.00 78.94 83 LEU A C 1
ATOM 661 O O . LEU A 1 83 ? 0.707 5.233 -4.282 1.00 78.94 83 LEU A O 1
ATOM 665 N N . ILE A 1 84 ? 1.910 6.901 -5.182 1.00 80.62 84 ILE A N 1
ATOM 666 C CA . ILE A 1 84 ? 1.716 7.855 -4.079 1.00 80.62 84 ILE A CA 1
ATOM 667 C C . ILE A 1 84 ? 0.228 8.152 -3.881 1.00 80.62 84 ILE A C 1
ATOM 669 O O . ILE A 1 84 ? -0.265 8.062 -2.759 1.00 80.62 84 ILE A O 1
ATOM 673 N N . LYS A 1 85 ? -0.523 8.443 -4.954 1.00 81.44 85 LYS A N 1
ATOM 674 C CA . LYS A 1 85 ? -1.979 8.660 -4.863 1.00 81.44 85 LYS A CA 1
ATOM 675 C C . LYS A 1 85 ? -2.705 7.446 -4.282 1.00 81.44 85 LYS A C 1
ATOM 677 O O . LYS A 1 85 ? -3.593 7.603 -3.444 1.00 81.44 85 LYS A O 1
ATOM 682 N N . THR A 1 86 ? -2.314 6.244 -4.698 1.00 77.31 86 THR A N 1
ATOM 683 C CA . THR A 1 86 ? -2.873 4.994 -4.167 1.00 77.31 86 THR A CA 1
ATOM 684 C C . THR A 1 86 ? -2.524 4.810 -2.687 1.00 77.31 86 THR A C 1
ATOM 686 O O . THR A 1 86 ? -3.395 4.452 -1.896 1.00 77.31 86 THR A O 1
ATOM 689 N N . GLY A 1 87 ? -1.291 5.135 -2.291 1.00 78.62 87 GLY A N 1
ATOM 690 C CA . GLY A 1 87 ? -0.833 5.105 -0.902 1.00 78.62 87 GLY A CA 1
ATOM 691 C C . GLY A 1 87 ? -1.570 6.099 0.000 1.00 78.62 87 GLY A C 1
ATOM 692 O O . GLY A 1 87 ? -2.007 5.725 1.085 1.00 78.62 87 GLY A O 1
ATOM 693 N N . ILE A 1 88 ? -1.794 7.334 -0.458 1.00 83.00 88 ILE A N 1
ATOM 694 C CA . ILE A 1 88 ? -2.582 8.340 0.278 1.00 83.00 88 ILE A CA 1
ATOM 695 C C . ILE A 1 88 ? -4.011 7.831 0.503 1.00 83.00 88 ILE A C 1
ATOM 697 O O . ILE A 1 88 ? -4.496 7.829 1.633 1.00 83.00 88 ILE A O 1
ATOM 701 N N . LYS A 1 89 ? -4.658 7.317 -0.551 1.00 82.12 89 LYS A N 1
ATOM 702 C CA . LYS A 1 89 ? -6.011 6.746 -0.462 1.00 82.12 89 LYS A CA 1
ATOM 703 C C . LYS A 1 89 ? -6.074 5.543 0.487 1.00 82.12 89 LYS A C 1
ATOM 705 O O . LYS A 1 89 ? -7.068 5.353 1.189 1.00 82.12 89 LYS A O 1
ATOM 710 N N . TYR A 1 90 ? -5.013 4.737 0.530 1.00 78.44 90 TYR A N 1
ATOM 711 C CA . TYR A 1 90 ? -4.876 3.634 1.478 1.00 78.44 90 TYR A CA 1
ATOM 712 C C . TYR A 1 90 ? -4.784 4.134 2.929 1.00 78.44 90 TYR A C 1
ATOM 714 O O . TYR A 1 90 ? -5.506 3.624 3.784 1.00 78.44 90 TYR A O 1
ATOM 722 N N . ILE A 1 91 ? -3.965 5.158 3.207 1.00 81.88 91 ILE A N 1
ATOM 723 C CA . ILE A 1 91 ? -3.834 5.761 4.547 1.00 81.88 91 ILE A CA 1
ATOM 724 C C . ILE A 1 91 ? -5.174 6.332 5.024 1.00 81.88 91 ILE A C 1
ATOM 726 O O . ILE A 1 91 ? -5.594 6.058 6.146 1.00 81.88 91 ILE A O 1
ATOM 730 N N . GLU A 1 92 ? -5.877 7.068 4.165 1.00 84.50 92 GLU A N 1
ATOM 731 C CA . GLU A 1 92 ? -7.192 7.642 4.477 1.00 84.50 92 GLU A CA 1
ATOM 732 C C . GLU A 1 92 ? -8.237 6.555 4.787 1.00 84.50 92 GLU A C 1
ATOM 734 O O . GLU A 1 92 ? -8.964 6.614 5.786 1.00 84.50 92 GLU A O 1
ATOM 739 N N . THR A 1 93 ? -8.269 5.503 3.965 1.00 77.88 93 THR A N 1
ATOM 740 C CA . THR A 1 93 ? -9.176 4.363 4.161 1.00 77.88 93 THR A CA 1
ATOM 741 C C . THR A 1 93 ? -8.842 3.605 5.453 1.00 77.88 93 THR A C 1
ATOM 743 O O . THR A 1 93 ? -9.747 3.208 6.191 1.00 77.88 93 THR A O 1
ATOM 746 N N . LYS A 1 94 ? -7.552 3.455 5.781 1.00 79.00 94 LYS A N 1
ATOM 747 C CA . LYS A 1 94 ? -7.094 2.851 7.038 1.00 79.00 94 LYS A CA 1
ATOM 748 C C . LYS A 1 94 ? -7.496 3.693 8.254 1.00 79.00 94 LYS A C 1
ATOM 750 O O . LYS A 1 94 ? -8.005 3.134 9.221 1.00 79.00 94 LYS A O 1
ATOM 755 N N . GLY A 1 95 ? -7.352 5.017 8.193 1.00 81.94 95 GLY A N 1
ATOM 756 C CA . GLY A 1 95 ? -7.804 5.912 9.265 1.00 81.94 95 GLY A CA 1
ATOM 757 C C . GLY A 1 95 ? -9.312 5.802 9.511 1.00 81.94 95 GLY A C 1
ATOM 758 O O . GLY A 1 95 ? -9.760 5.679 10.651 1.00 81.94 95 GLY A O 1
ATOM 759 N N . THR A 1 96 ? -10.101 5.726 8.437 1.00 79.88 96 THR A N 1
ATOM 760 C CA . THR A 1 96 ? -11.553 5.505 8.526 1.00 79.88 96 THR A CA 1
ATOM 761 C C . THR A 1 96 ? -11.881 4.175 9.211 1.00 79.88 96 THR A C 1
ATOM 763 O O . THR A 1 96 ? -12.746 4.126 10.087 1.00 79.88 96 THR A O 1
ATOM 766 N N . ARG A 1 97 ? -11.159 3.099 8.870 1.00 81.69 97 ARG A N 1
ATOM 767 C CA . ARG A 1 97 ? -11.293 1.787 9.520 1.00 81.69 97 ARG A CA 1
ATOM 768 C C . ARG A 1 97 ? -11.013 1.860 11.020 1.00 81.69 97 ARG A C 1
ATOM 770 O O . ARG A 1 97 ? -11.775 1.293 11.796 1.00 81.69 97 ARG A O 1
ATOM 777 N N . GLU A 1 98 ? -9.950 2.546 11.437 1.00 83.62 98 GLU A N 1
ATOM 778 C CA . GLU A 1 98 ? -9.558 2.650 12.851 1.00 83.62 98 GLU A CA 1
ATOM 779 C C . GLU A 1 98 ? -10.603 3.393 13.691 1.00 83.62 98 GLU A C 1
ATOM 781 O O . GLU A 1 98 ? -11.009 2.899 14.746 1.00 83.62 98 GLU A O 1
ATOM 786 N N . ILE A 1 99 ? -11.120 4.520 13.191 1.00 83.75 99 ILE A N 1
ATOM 787 C CA . ILE A 1 99 ? -12.222 5.263 13.833 1.00 83.75 99 ILE A CA 1
ATOM 788 C C . ILE A 1 99 ? -13.430 4.347 14.040 1.00 83.75 99 ILE A C 1
ATOM 790 O O . ILE A 1 99 ? -14.086 4.338 15.088 1.00 83.75 99 ILE A O 1
ATOM 794 N N . PHE A 1 100 ? -13.724 3.555 13.021 1.00 80.69 100 PHE A N 1
ATOM 795 C CA . PHE A 1 100 ? -14.893 2.709 12.990 1.00 80.69 100 PHE A CA 1
ATOM 796 C C . PHE A 1 100 ? -14.741 1.455 13.875 1.00 80.69 100 PHE A C 1
ATOM 798 O O . PHE A 1 100 ? -15.676 1.059 14.582 1.00 80.69 100 PHE A O 1
ATOM 805 N N . TRP A 1 101 ? -13.535 0.888 13.933 1.00 81.00 101 TRP A N 1
ATOM 806 C CA . TRP A 1 101 ? -13.158 -0.171 14.868 1.00 81.00 101 TRP A CA 1
ATOM 807 C C . TRP A 1 101 ? -13.261 0.310 16.321 1.00 81.00 101 TRP A C 1
ATOM 809 O O . TRP A 1 101 ? -13.857 -0.368 17.159 1.00 81.00 101 TRP A O 1
ATOM 819 N N . PHE A 1 102 ? -12.790 1.526 16.615 1.00 81.94 102 PHE A N 1
ATOM 820 C CA . PHE A 1 102 ? -12.912 2.140 17.940 1.00 81.94 102 PHE A CA 1
ATOM 821 C C . PHE A 1 102 ? -14.375 2.345 18.359 1.00 81.94 102 PHE A C 1
ATOM 823 O O . PHE A 1 102 ? -14.759 2.031 19.491 1.00 81.94 102 PHE A O 1
ATOM 830 N N . ARG A 1 103 ? -15.223 2.825 17.438 1.00 82.31 103 ARG A N 1
ATOM 831 C CA . ARG A 1 103 ? -16.666 2.972 17.683 1.00 82.31 103 ARG A CA 1
ATOM 832 C C . ARG A 1 103 ? -17.319 1.627 17.998 1.00 82.31 103 ARG A C 1
ATOM 834 O O . ARG A 1 103 ? -18.106 1.545 18.938 1.00 82.31 103 ARG A O 1
ATOM 841 N N . SER A 1 104 ? -16.946 0.584 17.262 1.00 81.25 104 SER A N 1
ATOM 842 C CA . SER A 1 104 ? -17.429 -0.779 17.495 1.00 81.25 104 SER A CA 1
ATOM 843 C C . SER A 1 104 ? -16.988 -1.297 18.862 1.00 81.25 104 SER A C 1
ATOM 845 O O . SER A 1 104 ? -17.823 -1.751 19.639 1.00 81.25 104 SER A O 1
ATOM 847 N N . SER A 1 105 ? -15.706 -1.152 19.211 1.00 82.00 105 SER A N 1
ATOM 848 C CA . SER A 1 105 ? -15.147 -1.575 20.504 1.00 82.00 105 SER A CA 1
ATOM 849 C C . SER A 1 105 ? -15.908 -0.982 21.701 1.00 82.00 105 SER A C 1
ATOM 851 O O . SER A 1 105 ? -16.236 -1.696 22.651 1.00 82.00 105 SER A O 1
ATOM 853 N N . LYS A 1 106 ? -16.323 0.292 21.623 1.00 87.12 106 LYS A N 1
ATOM 854 C CA . LYS A 1 106 ? -17.184 0.908 22.650 1.00 87.12 106 LYS A CA 1
ATOM 855 C C . LYS A 1 106 ? -18.541 0.213 22.805 1.00 87.12 106 LYS A C 1
ATOM 857 O O . LYS A 1 106 ? -19.023 0.076 23.930 1.00 87.12 106 LYS A O 1
ATOM 862 N N . VAL A 1 107 ? -19.165 -0.211 21.705 1.00 84.44 107 VAL A N 1
ATOM 863 C CA . VAL A 1 107 ? -20.441 -0.948 21.732 1.00 84.44 107 VAL A CA 1
ATOM 864 C C . VAL A 1 107 ? -20.243 -2.323 22.377 1.00 84.44 107 VAL A C 1
ATOM 866 O O . VAL A 1 107 ? -21.006 -2.684 23.272 1.00 84.44 107 VAL A O 1
ATOM 869 N N . TYR A 1 108 ? -19.172 -3.041 22.024 1.00 84.44 108 TYR A N 1
ATOM 870 C CA . TYR A 1 108 ? -18.818 -4.317 22.663 1.00 84.44 108 TYR A CA 1
ATOM 871 C C . TYR A 1 108 ? -18.592 -4.175 24.172 1.00 84.44 108 TYR A C 1
ATOM 873 O O . TYR A 1 108 ? -19.119 -4.974 24.946 1.00 84.44 108 TYR A O 1
ATOM 881 N N . GLY A 1 109 ? -17.878 -3.133 24.608 1.00 87.56 109 GLY A N 1
ATOM 882 C CA . GLY A 1 109 ? -17.664 -2.862 26.032 1.00 87.56 109 GLY A CA 1
ATOM 883 C C . GLY A 1 109 ? -18.970 -2.629 26.801 1.00 87.56 109 GLY A C 1
ATOM 884 O O . GLY A 1 109 ? -19.139 -3.146 27.906 1.00 87.56 109 GLY A O 1
ATOM 885 N N . LYS A 1 110 ? -19.936 -1.912 26.206 1.00 87.25 110 LYS A N 1
ATOM 886 C CA . LYS A 1 110 ? -21.269 -1.710 26.804 1.00 87.25 110 LYS A CA 1
ATOM 887 C C . LYS A 1 110 ? -22.064 -3.010 26.913 1.00 87.25 110 LYS A C 1
ATOM 889 O O . LYS A 1 110 ? -22.654 -3.266 27.960 1.00 87.25 110 LYS A O 1
ATOM 894 N N . ILE A 1 111 ? -22.061 -3.828 25.860 1.00 86.12 111 ILE A N 1
ATOM 895 C CA . ILE A 1 111 ? -22.711 -5.147 25.860 1.00 86.12 111 ILE A CA 1
ATOM 896 C C . ILE A 1 111 ? -22.121 -6.017 26.975 1.00 86.12 111 ILE A C 1
ATOM 898 O O . ILE A 1 111 ? -22.867 -6.573 27.777 1.00 86.12 111 ILE A O 1
ATOM 902 N N . PHE A 1 112 ? -20.790 -6.076 27.076 1.00 88.06 112 PHE A N 1
ATOM 903 C CA . PHE A 1 112 ? -20.096 -6.851 28.102 1.00 88.06 112 PHE A CA 1
ATOM 904 C C . PHE A 1 112 ? -20.470 -6.405 29.524 1.00 88.06 112 PHE A C 1
ATOM 906 O O . PHE A 1 112 ? -20.825 -7.238 30.356 1.00 88.06 112 PHE A O 1
ATOM 913 N N . MET A 1 113 ? -20.474 -5.095 29.790 1.00 87.81 113 MET A N 1
ATOM 914 C CA . MET A 1 113 ? -20.886 -4.531 31.084 1.00 87.81 113 MET A CA 1
ATOM 915 C C . MET A 1 113 ? -22.339 -4.874 31.442 1.00 87.81 113 MET A C 1
ATOM 917 O O . MET A 1 113 ? -22.627 -5.219 32.589 1.00 87.81 113 MET A O 1
ATOM 921 N N . LEU A 1 114 ? -23.261 -4.811 30.476 1.00 85.50 114 LEU A N 1
ATOM 922 C CA . LEU A 1 114 ? -24.670 -5.153 30.695 1.00 85.50 114 LEU A CA 1
ATOM 923 C C . LEU A 1 114 ? -24.863 -6.647 30.971 1.00 85.50 114 LEU A C 1
ATOM 925 O O . LEU A 1 114 ? -25.595 -7.005 31.893 1.00 85.50 114 LEU A O 1
ATOM 929 N N . VAL A 1 115 ? -24.173 -7.515 30.228 1.00 85.69 115 VAL A N 1
ATOM 930 C CA . VAL A 1 115 ? -24.192 -8.966 30.460 1.00 85.69 115 VAL A CA 1
ATOM 931 C C . VAL A 1 115 ? -23.608 -9.301 31.834 1.00 85.69 115 VAL A C 1
ATOM 933 O O . VAL A 1 115 ? -24.248 -10.022 32.593 1.00 85.69 115 VAL A O 1
ATOM 936 N N . ALA A 1 116 ? -22.467 -8.712 32.204 1.00 86.44 116 ALA A N 1
ATOM 937 C CA . ALA A 1 116 ? -21.826 -8.916 33.506 1.00 86.44 116 ALA A CA 1
ATOM 938 C C . ALA A 1 116 ? -22.668 -8.409 34.694 1.00 86.44 116 ALA A C 1
ATOM 940 O O . ALA A 1 116 ? -22.524 -8.891 35.817 1.00 86.44 116 ALA A O 1
ATOM 941 N N . THR A 1 117 ? -23.527 -7.415 34.457 1.00 84.12 117 THR A N 1
ATOM 942 C CA . THR A 1 117 ? -24.471 -6.889 35.455 1.00 84.12 117 THR A CA 1
ATOM 943 C C . THR A 1 117 ? -25.709 -7.779 35.571 1.00 84.12 117 THR A C 1
ATOM 945 O O . THR A 1 117 ? -26.259 -7.926 36.659 1.00 84.12 117 THR A O 1
ATOM 948 N N . ARG A 1 118 ? -26.138 -8.397 34.464 1.00 79.62 118 ARG A N 1
ATOM 949 C CA . ARG A 1 118 ? -27.240 -9.365 34.437 1.00 79.62 118 ARG A CA 1
ATOM 950 C C . ARG A 1 118 ? -26.863 -10.691 35.096 1.00 79.62 118 ARG A C 1
ATOM 952 O O . ARG A 1 118 ? -27.711 -11.262 35.754 1.00 79.62 118 ARG A O 1
ATOM 959 N N . THR A 1 119 ? -25.627 -11.165 34.941 1.00 77.38 119 THR A N 1
ATOM 960 C CA . THR A 1 119 ? -25.153 -12.420 35.558 1.00 77.38 119 THR A CA 1
ATOM 961 C C . THR A 1 119 ? -24.849 -12.304 37.053 1.00 77.38 119 THR A C 1
ATOM 963 O O . THR A 1 119 ? -24.706 -13.324 37.717 1.00 77.38 119 THR A O 1
ATOM 966 N N . ARG A 1 120 ? -24.731 -11.080 37.588 1.00 72.12 120 ARG A N 1
ATOM 967 C CA . ARG A 1 120 ? -24.561 -10.812 39.028 1.00 72.12 120 ARG A CA 1
ATOM 968 C C . ARG A 1 120 ? -25.878 -10.639 39.798 1.00 72.12 120 ARG A C 1
ATOM 970 O O . ARG A 1 120 ? -25.822 -10.486 41.015 1.00 72.12 120 ARG A O 1
ATOM 977 N N . LYS A 1 121 ? -27.019 -10.593 39.109 1.00 57.31 121 LYS A N 1
ATOM 978 C CA . LYS A 1 121 ? -28.363 -10.537 39.699 1.00 57.31 121 LYS A CA 1
ATOM 979 C C . LYS A 1 121 ? -29.028 -11.897 39.602 1.00 57.31 121 LYS A C 1
ATOM 981 O O . LYS A 1 121 ? -29.813 -12.190 40.524 1.00 57.31 121 LYS A O 1
#